Protein AF-A0A9D9WT68-F1 (afdb_monomer)

Structure (mmCIF, N/CA/C/O backbone):
data_AF-A0A9D9WT68-F1
#
_entry.id   AF-A0A9D9WT68-F1
#
loop_
_atom_site.group_PDB
_atom_site.id
_atom_site.type_symbol
_atom_site.label_atom_id
_atom_site.label_alt_id
_atom_site.label_comp_id
_atom_site.label_asym_id
_atom_site.label_entity_id
_atom_site.label_seq_id
_atom_site.pdbx_PDB_ins_code
_atom_site.Cartn_x
_atom_site.Cartn_y
_atom_site.Cartn_z
_atom_site.occupancy
_atom_site.B_iso_or_equiv
_atom_site.auth_seq_id
_atom_site.auth_comp_id
_atom_site.auth_asym_id
_atom_site.auth_atom_id
_atom_site.pdbx_PDB_model_num
ATOM 1 N N . MET A 1 1 ? -63.733 0.012 100.389 1.00 50.75 1 MET A N 1
ATOM 2 C CA . MET A 1 1 ? -63.985 -0.837 99.197 1.00 50.75 1 MET A CA 1
ATOM 3 C C . MET A 1 1 ? -64.203 -0.042 97.904 1.00 50.75 1 MET A C 1
ATOM 5 O O . MET A 1 1 ? -63.748 -0.499 96.870 1.00 50.75 1 MET A O 1
ATOM 9 N N . ARG A 1 2 ? -64.817 1.156 97.925 1.00 54.25 2 ARG A N 1
ATOM 10 C CA . ARG A 1 2 ? -64.995 2.005 96.721 1.00 54.25 2 ARG A CA 1
ATOM 11 C C . ARG A 1 2 ? -63.700 2.604 96.142 1.00 54.25 2 ARG A C 1
ATOM 13 O O . ARG A 1 2 ? -63.576 2.680 94.929 1.00 54.25 2 ARG A O 1
ATOM 20 N N . SER A 1 3 ? -62.723 2.965 96.977 1.00 49.97 3 SER A N 1
ATOM 21 C CA . SER A 1 3 ? -61.471 3.596 96.513 1.00 49.97 3 SER A CA 1
ATOM 22 C C . SER A 1 3 ? -60.484 2.642 95.830 1.00 49.97 3 SER A C 1
ATOM 24 O O . SER A 1 3 ? -59.605 3.106 95.118 1.00 49.97 3 SER A O 1
ATOM 26 N N . LEU A 1 4 ? -60.636 1.325 96.014 1.00 53.22 4 LEU A N 1
ATOM 27 C CA . LEU A 1 4 ? -59.800 0.297 95.370 1.00 53.22 4 LEU A CA 1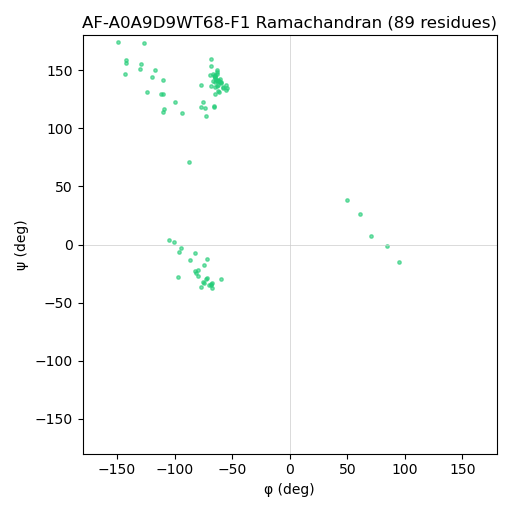
ATOM 28 C C . LEU A 1 4 ? -60.262 -0.037 93.942 1.00 53.22 4 LEU A C 1
ATOM 30 O O . LEU A 1 4 ? -59.469 -0.500 93.130 1.00 53.22 4 LEU A O 1
ATOM 34 N N . LEU A 1 5 ? -61.533 0.228 93.621 1.00 53.31 5 LEU A N 1
ATOM 35 C CA . LEU A 1 5 ? -62.087 -0.003 92.283 1.00 53.31 5 LEU A CA 1
ATOM 36 C C . LEU A 1 5 ? -61.713 1.117 91.300 1.00 53.31 5 LEU A C 1
ATOM 38 O O . LEU A 1 5 ? -61.598 0.872 90.104 1.00 53.31 5 LEU A O 1
ATOM 42 N N . ILE A 1 6 ? -61.474 2.331 91.804 1.00 53.66 6 ILE A N 1
ATOM 43 C CA . ILE A 1 6 ? -61.122 3.494 90.975 1.00 53.66 6 ILE A CA 1
ATOM 44 C C . ILE A 1 6 ? -59.654 3.422 90.529 1.00 53.66 6 ILE A C 1
ATOM 46 O O . ILE A 1 6 ? -59.342 3.745 89.387 1.00 53.66 6 ILE A O 1
ATOM 50 N N . THR A 1 7 ? -58.753 2.925 91.381 1.00 53.66 7 THR A N 1
ATOM 51 C CA . THR A 1 7 ? -57.335 2.741 91.034 1.00 53.66 7 THR A CA 1
ATOM 52 C C . THR A 1 7 ? -57.109 1.614 90.030 1.00 53.66 7 THR A C 1
ATOM 54 O O . THR A 1 7 ? -56.256 1.756 89.160 1.00 53.66 7 THR A O 1
ATOM 57 N N . ALA A 1 8 ? -57.894 0.533 90.077 1.00 55.44 8 ALA A N 1
ATOM 58 C CA . ALA A 1 8 ? -57.784 -0.551 89.099 1.00 55.44 8 ALA A CA 1
ATOM 59 C C . ALA A 1 8 ? -58.214 -0.113 87.684 1.00 55.44 8 ALA A C 1
ATOM 61 O O . ALA A 1 8 ? -57.573 -0.484 86.703 1.00 55.44 8 ALA A O 1
ATOM 62 N N . ALA A 1 9 ? -59.248 0.728 87.571 1.00 54.75 9 ALA A N 1
ATOM 63 C CA . ALA A 1 9 ? -59.770 1.183 86.281 1.00 54.75 9 ALA A CA 1
ATOM 64 C C . ALA A 1 9 ? -58.799 2.106 85.517 1.00 54.75 9 ALA A C 1
ATOM 66 O O . ALA A 1 9 ? -58.715 2.022 84.295 1.00 54.75 9 ALA A O 1
ATOM 67 N N . VAL A 1 10 ? -58.024 2.937 86.224 1.00 56.69 10 VAL A N 1
ATOM 68 C CA . VAL A 1 10 ? -57.074 3.883 85.604 1.00 56.69 10 VAL A CA 1
ATOM 69 C C . VAL A 1 10 ? -55.841 3.177 85.021 1.00 56.69 10 VAL A C 1
ATOM 71 O O . VAL A 1 10 ? -55.282 3.626 84.020 1.00 56.69 10 VAL A O 1
ATOM 74 N N . VAL A 1 11 ? -55.434 2.039 85.591 1.00 55.97 11 VAL A N 1
ATOM 75 C CA . VAL A 1 11 ? -54.275 1.272 85.098 1.00 55.97 11 VAL A CA 1
ATOM 76 C C . VAL A 1 11 ? -54.617 0.506 83.812 1.00 55.97 11 VAL A C 1
ATOM 78 O O . VAL A 1 11 ? -53.779 0.387 82.920 1.00 55.97 11 VAL A O 1
ATOM 81 N N . LEU A 1 12 ? -55.868 0.058 83.661 1.00 55.47 12 LEU A N 1
ATOM 82 C CA . LEU A 1 12 ? -56.340 -0.665 82.473 1.00 55.47 12 LEU A CA 1
ATOM 83 C C . LEU A 1 12 ? -56.482 0.233 81.231 1.00 55.47 12 LEU A C 1
ATOM 85 O O . LEU A 1 12 ? -56.294 -0.244 80.114 1.00 55.47 12 LEU A O 1
ATOM 89 N N . THR A 1 13 ? -56.753 1.532 81.397 1.00 55.66 13 THR A N 1
ATOM 90 C CA . THR A 1 13 ? -56.930 2.463 80.266 1.00 55.66 13 THR A CA 1
ATOM 91 C C . THR A 1 13 ? -55.620 2.950 79.646 1.00 55.66 13 THR A C 1
ATOM 93 O O . THR A 1 13 ? -55.614 3.344 78.483 1.00 55.66 13 THR A O 1
ATOM 96 N N . LEU A 1 14 ? -54.498 2.906 80.376 1.00 54.19 14 LEU A N 1
ATOM 97 C CA . LEU A 1 14 ? -53.197 3.362 79.860 1.00 54.19 14 LEU A CA 1
ATOM 98 C C . LEU A 1 14 ? -52.479 2.315 78.992 1.00 54.19 14 LEU A C 1
ATOM 100 O O . LEU A 1 14 ? -51.681 2.683 78.134 1.00 54.19 14 LEU A O 1
ATOM 104 N N . SER A 1 15 ? -52.766 1.020 79.169 1.00 53.94 15 SER A N 1
ATOM 105 C CA . SE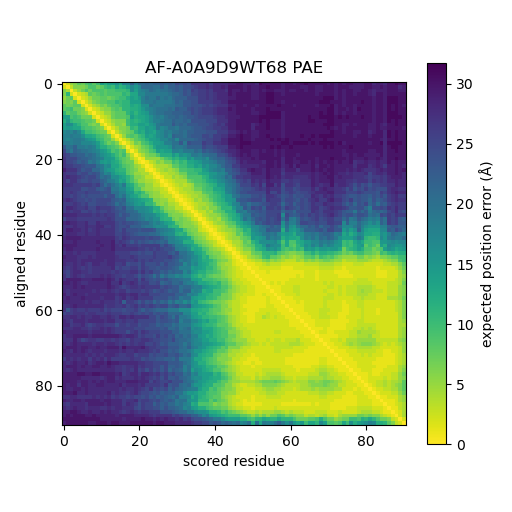R A 1 15 ? -52.056 -0.053 78.450 1.00 53.94 15 SER A CA 1
ATOM 106 C C . SER A 1 15 ? -52.585 -0.319 77.034 1.00 53.94 15 SER A C 1
ATOM 108 O O . SER A 1 15 ? -51.984 -1.103 76.299 1.00 53.94 15 SER A O 1
ATOM 110 N N . ALA A 1 16 ? -53.697 0.305 76.636 1.00 52.09 16 ALA A N 1
ATOM 111 C CA . ALA A 1 16 ? -54.357 0.023 75.360 1.00 52.09 16 ALA A CA 1
ATOM 112 C C . ALA A 1 16 ? -53.810 0.833 74.167 1.00 52.09 16 ALA A C 1
ATOM 114 O O . ALA A 1 16 ? -54.091 0.487 73.025 1.00 52.09 16 ALA A O 1
ATOM 115 N N . CYS A 1 17 ? -53.008 1.880 74.398 1.00 52.75 17 CYS A N 1
ATOM 116 C CA . CYS A 1 17 ? -52.533 2.770 73.325 1.00 52.75 17 CYS A CA 1
ATOM 117 C C . CYS A 1 17 ? -51.095 2.490 72.846 1.00 52.75 17 CYS A C 1
ATOM 119 O O . CYS A 1 17 ? -50.585 3.208 71.993 1.00 52.75 17 CYS A O 1
ATOM 121 N N . ALA A 1 18 ? -50.419 1.468 73.382 1.00 54.09 18 ALA A N 1
ATOM 122 C CA . ALA A 1 18 ? -48.996 1.234 73.109 1.00 54.09 18 ALA A CA 1
ATOM 123 C C . ALA A 1 18 ? -48.710 0.250 71.956 1.00 54.09 18 ALA A C 1
ATOM 125 O O . ALA A 1 18 ? -47.546 0.028 71.635 1.00 54.09 18 ALA A O 1
ATOM 126 N N . THR A 1 19 ? -49.725 -0.368 71.337 1.00 57.69 19 THR A N 1
ATOM 127 C CA . THR A 1 19 ? -49.496 -1.508 70.421 1.00 57.69 19 THR A CA 1
ATOM 128 C C . THR A 1 19 ? -49.625 -1.202 68.930 1.00 57.69 19 THR A C 1
ATOM 130 O O . THR A 1 19 ? -49.474 -2.098 68.104 1.00 57.69 19 THR A O 1
ATOM 133 N N . GLN A 1 20 ? -49.843 0.051 68.533 1.00 60.09 20 GLN A N 1
ATOM 134 C CA . GLN A 1 20 ? -49.900 0.381 67.109 1.00 60.09 20 GLN A CA 1
ATOM 135 C C . GLN A 1 20 ? -48.495 0.685 66.578 1.00 60.09 20 GLN A C 1
ATOM 137 O O . GLN A 1 20 ? -48.138 1.826 66.301 1.00 60.09 20 GLN A O 1
ATOM 142 N N . SER A 1 21 ? -47.673 -0.365 66.480 1.00 66.12 21 SER A N 1
ATOM 143 C CA . SER A 1 21 ? -46.425 -0.307 65.719 1.00 66.12 21 SER A CA 1
ATOM 144 C C . SER A 1 21 ? -46.792 -0.127 64.239 1.00 66.12 21 SER A C 1
ATOM 146 O O . SER A 1 21 ? -47.516 -0.971 63.700 1.00 66.12 21 SER A O 1
ATOM 148 N N . PRO A 1 22 ? -46.386 0.974 63.579 1.00 68.44 22 PRO A N 1
ATOM 149 C CA . PRO A 1 22 ? -46.672 1.171 62.165 1.00 68.44 22 PRO A CA 1
ATOM 150 C C . PRO A 1 22 ? -46.084 0.017 61.353 1.00 68.44 22 PRO A C 1
ATOM 152 O O . PRO A 1 22 ? -44.944 -0.390 61.583 1.00 68.44 22 PRO A O 1
ATOM 155 N N . ALA A 1 23 ? -46.863 -0.510 60.406 1.00 75.69 23 ALA A N 1
ATOM 156 C CA . ALA A 1 23 ? -46.390 -1.557 59.512 1.00 75.69 23 ALA A CA 1
ATOM 157 C C . ALA A 1 23 ? -45.097 -1.095 58.806 1.00 75.69 23 ALA A C 1
ATOM 159 O O . ALA A 1 23 ? -45.045 0.052 58.344 1.00 75.69 23 ALA A O 1
ATOM 160 N N . PRO A 1 24 ? -44.058 -1.947 58.721 1.00 73.69 24 PRO A N 1
ATOM 161 C CA . PRO A 1 24 ? -42.814 -1.593 58.053 1.00 73.69 24 PRO A CA 1
ATOM 162 C C . PRO A 1 24 ? -43.082 -1.143 56.616 1.00 73.69 24 PRO A C 1
ATOM 164 O O . PRO A 1 24 ? -43.825 -1.798 55.882 1.00 73.69 24 PRO A O 1
ATOM 167 N N . ALA A 1 25 ? -42.480 -0.021 56.218 1.00 82.25 25 ALA A N 1
ATOM 168 C CA . ALA A 1 25 ? -42.595 0.476 54.854 1.00 82.25 25 ALA A CA 1
ATOM 169 C C . ALA A 1 25 ? -42.045 -0.567 53.860 1.00 82.25 25 ALA A C 1
ATOM 171 O O . ALA A 1 25 ? -41.020 -1.198 54.145 1.00 82.25 25 ALA A O 1
ATOM 172 N N . PRO A 1 26 ? -42.699 -0.759 52.700 1.00 79.12 26 PRO A N 1
ATOM 173 C CA . PRO A 1 26 ? -42.213 -1.681 51.685 1.00 79.12 26 PRO A CA 1
ATOM 174 C C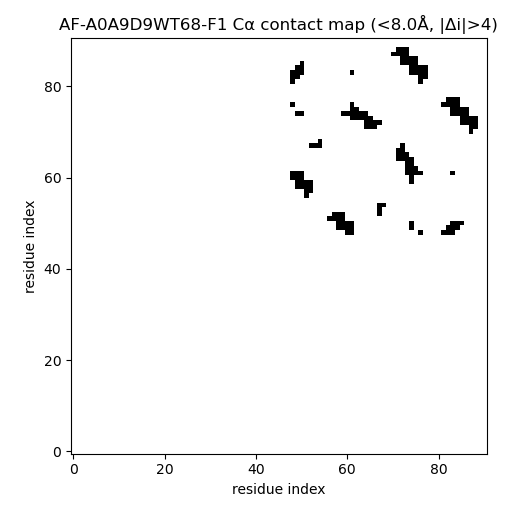 . PRO A 1 26 ? -40.821 -1.261 51.202 1.00 79.12 26 PRO A C 1
ATOM 176 O O . PRO A 1 26 ? -40.533 -0.073 51.036 1.00 79.12 26 PRO A O 1
ATOM 179 N N . ALA A 1 27 ? -39.954 -2.251 50.989 1.00 83.94 27 ALA A N 1
ATOM 180 C CA . ALA A 1 27 ? -38.596 -2.017 50.524 1.00 83.94 27 ALA A CA 1
ATOM 181 C C . ALA A 1 27 ? -38.599 -1.347 49.133 1.00 83.94 27 ALA A C 1
ATOM 183 O O . ALA A 1 27 ? -39.421 -1.709 48.284 1.00 83.94 27 ALA A O 1
ATOM 184 N N . PRO A 1 28 ? -37.690 -0.387 48.881 1.00 79.94 28 PRO A N 1
ATOM 18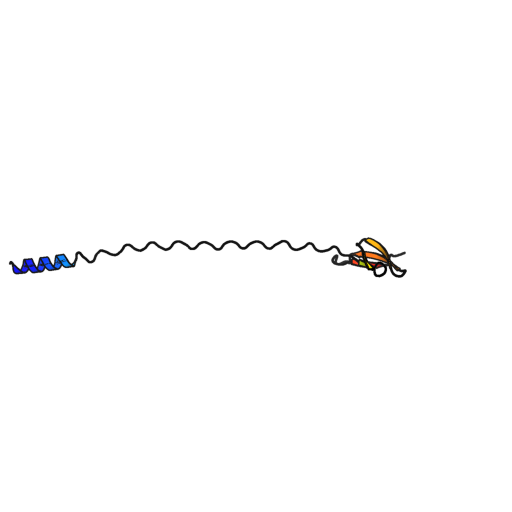5 C CA . PRO A 1 28 ? -37.582 0.263 47.582 1.00 79.94 28 PRO A CA 1
ATOM 186 C C . PRO A 1 28 ? -37.248 -0.751 46.482 1.00 79.94 28 PRO A C 1
ATOM 188 O O . PRO A 1 28 ? -36.484 -1.696 46.692 1.00 79.94 28 PRO A O 1
ATOM 191 N N . ALA A 1 29 ? -37.837 -0.546 45.303 1.00 85.12 29 ALA A N 1
ATOM 192 C CA . ALA A 1 29 ? -37.630 -1.418 44.156 1.00 85.12 29 ALA A CA 1
ATOM 193 C C . ALA A 1 29 ? -36.158 -1.402 43.689 1.00 85.12 29 ALA A C 1
ATOM 195 O O . ALA A 1 29 ? -35.498 -0.361 43.789 1.00 85.12 29 ALA A O 1
ATOM 196 N N . PRO A 1 30 ? -35.640 -2.523 43.148 1.00 80.62 30 PRO A N 1
ATOM 197 C CA . PRO A 1 30 ? -34.284 -2.585 42.613 1.00 80.62 30 PRO A CA 1
ATOM 198 C C . PRO A 1 30 ? -34.075 -1.574 41.481 1.00 80.62 30 PRO A C 1
ATOM 200 O O . PRO A 1 30 ? -34.934 -1.413 40.613 1.00 80.62 30 PRO A O 1
ATOM 203 N N . ALA A 1 31 ? -32.915 -0.916 41.475 1.00 84.81 31 ALA A N 1
ATOM 204 C CA . ALA A 1 31 ? -32.537 -0.006 40.401 1.00 84.81 31 ALA A CA 1
ATOM 205 C C . ALA A 1 31 ? -32.371 -0.763 39.064 1.00 84.81 31 ALA A C 1
ATOM 207 O O . ALA A 1 31 ? -31.895 -1.904 39.065 1.00 84.81 31 ALA A O 1
ATOM 208 N N . PRO A 1 32 ? -32.734 -0.147 37.922 1.00 80.06 32 PRO A N 1
ATOM 209 C CA . PRO A 1 32 ? -32.565 -0.767 36.613 1.00 80.06 32 PRO A CA 1
ATOM 210 C C . PRO A 1 32 ? -31.084 -1.027 36.311 1.00 80.06 32 PRO A C 1
ATOM 212 O O . PRO A 1 32 ? -30.213 -0.213 36.624 1.00 80.06 32 PRO A O 1
ATOM 215 N N . ALA A 1 33 ? -30.807 -2.176 35.692 1.00 83.75 33 ALA A N 1
ATOM 216 C CA . ALA A 1 33 ? -29.455 -2.561 35.311 1.00 83.75 33 ALA A CA 1
ATOM 217 C C . ALA A 1 33 ? -28.888 -1.619 34.225 1.00 83.75 33 ALA A C 1
ATOM 219 O O . ALA A 1 33 ? -29.640 -1.183 33.347 1.00 83.75 33 ALA A O 1
ATOM 220 N N . PRO A 1 34 ? -27.573 -1.323 34.242 1.00 79.25 34 PRO A N 1
ATOM 221 C CA . PRO A 1 34 ? -26.936 -0.510 33.211 1.00 79.25 34 PRO A CA 1
ATOM 222 C C . PRO A 1 34 ? -27.113 -1.124 31.818 1.00 79.25 34 PRO A C 1
ATOM 224 O O . PRO A 1 34 ? -26.909 -2.324 31.628 1.00 79.25 34 PRO A O 1
ATOM 227 N N . ALA A 1 35 ? -27.470 -0.293 30.838 1.00 82.56 35 ALA A N 1
ATOM 228 C CA . ALA A 1 35 ? -27.564 -0.716 29.446 1.00 82.56 35 ALA A CA 1
ATOM 229 C C . ALA A 1 35 ? -26.182 -1.120 28.903 1.00 82.56 35 ALA A C 1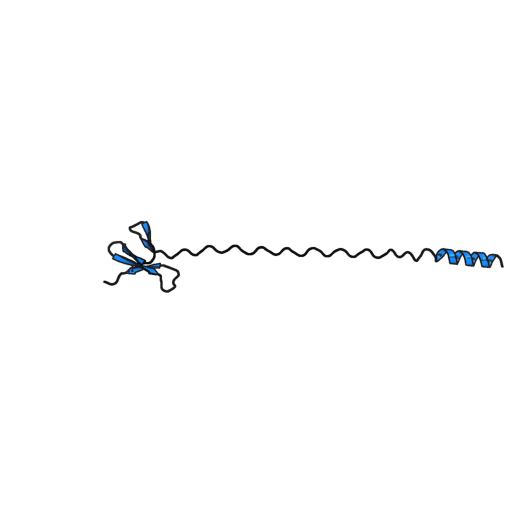
ATOM 231 O O . ALA A 1 35 ? -25.176 -0.462 29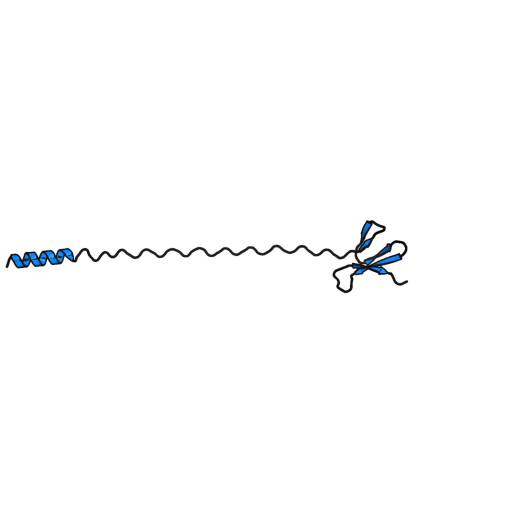.180 1.00 82.56 35 ALA A O 1
ATOM 232 N N . ALA A 1 36 ? -26.138 -2.198 28.118 1.00 80.12 36 ALA A N 1
ATOM 233 C CA . ALA A 1 36 ? -24.907 -2.681 27.504 1.00 80.12 36 ALA A CA 1
ATOM 234 C C . ALA A 1 36 ? -24.334 -1.647 26.519 1.00 80.12 36 ALA A C 1
ATOM 236 O O . ALA A 1 36 ? -25.063 -1.064 25.714 1.00 80.12 36 ALA A O 1
ATOM 237 N N . ALA A 1 37 ? -23.018 -1.435 26.578 1.00 82.81 37 ALA A N 1
ATOM 238 C CA . ALA A 1 37 ? -22.314 -0.542 25.665 1.00 82.81 37 ALA A CA 1
ATOM 239 C C . ALA A 1 37 ? -22.345 -1.085 24.225 1.00 82.81 37 ALA A C 1
ATOM 241 O O . ALA A 1 37 ? -22.201 -2.288 23.999 1.00 82.81 37 ALA A O 1
ATOM 242 N N . ALA A 1 38 ? -22.514 -0.188 23.250 1.00 81.69 38 ALA A N 1
ATOM 243 C CA . 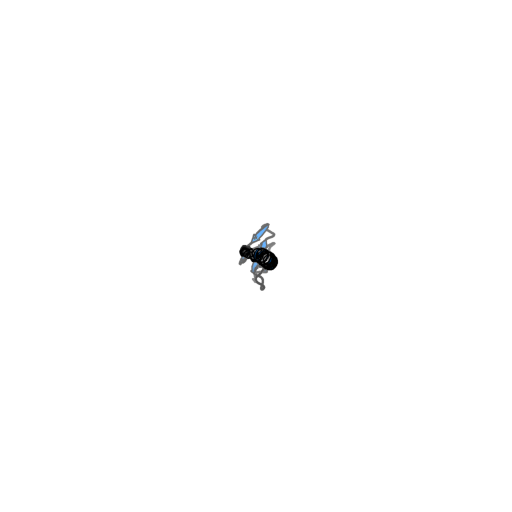ALA A 1 38 ? -22.506 -0.543 21.835 1.00 81.69 38 ALA A CA 1
ATOM 244 C C . ALA A 1 38 ? -21.131 -1.078 21.399 1.00 81.69 38 ALA A C 1
ATOM 246 O O . ALA A 1 38 ? -20.089 -0.574 21.825 1.00 81.69 38 ALA A O 1
ATOM 247 N N . ALA A 1 39 ? -21.137 -2.091 20.529 1.00 84.31 39 ALA A N 1
ATOM 248 C CA . ALA A 1 39 ? -19.916 -2.657 19.969 1.00 84.31 39 ALA A CA 1
ATOM 249 C C . ALA A 1 39 ? -19.168 -1.626 19.095 1.00 84.31 39 ALA A C 1
ATOM 251 O O . ALA A 1 39 ? -19.811 -0.817 18.417 1.00 84.31 39 ALA A O 1
ATOM 252 N N . PRO A 1 40 ? -17.822 -1.650 19.078 1.00 80.00 40 PRO A N 1
ATOM 253 C CA . PRO A 1 40 ? -17.033 -0.742 18.255 1.00 80.00 40 PRO A CA 1
ATOM 254 C C . PRO A 1 40 ? -17.267 -0.992 16.759 1.00 80.00 40 PRO A C 1
ATOM 256 O O . PRO A 1 40 ? -17.432 -2.130 16.317 1.00 80.00 40 PRO A O 1
ATOM 259 N N . ALA A 1 41 ? -17.263 0.089 15.978 1.00 84.88 41 ALA A N 1
ATOM 260 C CA . ALA A 1 41 ? -17.397 0.030 14.526 1.00 84.88 41 ALA A CA 1
ATOM 261 C C . ALA A 1 41 ? -16.213 -0.723 13.873 1.00 84.88 41 ALA A C 1
ATOM 263 O O . ALA A 1 41 ? -15.095 -0.678 14.398 1.00 84.88 41 ALA A O 1
ATOM 264 N N . PRO A 1 42 ? -16.427 -1.394 12.724 1.00 80.69 42 PRO A N 1
ATOM 265 C CA . PRO A 1 42 ? -15.365 -2.106 12.022 1.00 80.69 42 PRO A CA 1
ATOM 266 C C . PRO A 1 42 ? -14.267 -1.151 11.538 1.00 80.69 42 PRO A C 1
ATOM 268 O O . PRO A 1 42 ? -14.540 -0.046 11.066 1.00 80.69 42 PRO A O 1
ATOM 271 N N . ALA A 1 43 ? -13.014 -1.600 11.640 1.00 82.88 43 ALA A N 1
ATOM 272 C CA . ALA A 1 43 ? -11.861 -0.842 11.173 1.00 82.88 43 ALA A CA 1
ATOM 273 C C . ALA A 1 43 ? -11.863 -0.703 9.635 1.00 82.88 43 ALA A C 1
ATOM 275 O O . ALA A 1 43 ? -12.287 -1.629 8.935 1.00 82.88 43 ALA A O 1
ATOM 276 N N . PRO A 1 44 ? -11.362 0.421 9.092 1.00 77.38 44 PRO A N 1
ATOM 277 C CA . PRO A 1 44 ? -11.238 0.600 7.651 1.00 77.38 44 PRO A CA 1
ATOM 278 C C . PRO A 1 44 ? -10.285 -0.438 7.046 1.00 77.38 44 PRO A C 1
ATOM 280 O O . PRO A 1 44 ? -9.247 -0.768 7.623 1.00 77.38 44 PRO A O 1
ATOM 283 N N . ALA A 1 45 ? -10.636 -0.936 5.859 1.00 79.56 45 ALA A N 1
ATOM 284 C CA . ALA A 1 45 ? -9.801 -1.874 5.122 1.00 79.56 45 ALA A CA 1
ATOM 285 C C . ALA A 1 45 ? -8.450 -1.235 4.758 1.00 79.56 45 ALA A C 1
ATOM 287 O O . ALA A 1 45 ? -8.386 -0.084 4.319 1.00 79.56 45 ALA A O 1
ATOM 288 N N . ALA A 1 46 ? -7.365 -1.993 4.925 1.00 79.25 46 ALA A N 1
ATOM 289 C CA . ALA A 1 46 ? -6.030 -1.546 4.550 1.00 79.25 46 ALA A CA 1
ATOM 290 C C . ALA A 1 46 ? -5.935 -1.345 3.028 1.00 79.25 46 ALA A C 1
ATOM 292 O O . ALA A 1 46 ? -6.387 -2.192 2.254 1.00 79.25 46 ALA A O 1
ATOM 293 N N . LYS A 1 47 ? -5.322 -0.235 2.597 1.00 83.06 47 LYS A N 1
ATOM 294 C CA . LYS A 1 47 ? -5.033 -0.005 1.176 1.00 83.06 47 LYS A CA 1
ATOM 295 C C . LYS A 1 47 ? -4.029 -1.038 0.665 1.00 83.06 47 LYS A C 1
ATOM 297 O O . LYS A 1 47 ? -3.101 -1.416 1.381 1.00 83.06 47 LYS A O 1
ATOM 302 N N . ALA A 1 48 ? -4.217 -1.477 -0.578 1.00 88.44 48 ALA A N 1
ATOM 303 C CA . ALA A 1 48 ? -3.233 -2.306 -1.258 1.00 88.44 48 ALA A CA 1
ATOM 304 C C . ALA A 1 48 ? -1.915 -1.524 -1.429 1.00 88.44 48 ALA A C 1
ATOM 306 O O . ALA A 1 48 ? -1.954 -0.303 -1.588 1.00 88.44 48 ALA A O 1
ATOM 307 N N . PRO A 1 49 ? -0.754 -2.197 -1.385 1.00 94.12 49 PRO A N 1
ATOM 308 C CA . PRO A 1 49 ? 0.520 -1.542 -1.638 1.00 94.12 49 PRO A CA 1
ATOM 309 C C . PRO A 1 49 ? 0.635 -1.142 -3.116 1.00 94.12 49 PRO A C 1
ATOM 311 O O . PRO A 1 49 ? 0.154 -1.852 -3.996 1.00 94.12 49 PRO A O 1
ATOM 314 N N . GLU A 1 50 ? 1.293 -0.018 -3.381 1.00 96.12 50 GLU A N 1
ATOM 315 C CA . GLU A 1 50 ? 1.478 0.565 -4.715 1.00 96.12 50 GLU A CA 1
ATOM 316 C C . GLU A 1 50 ? 2.882 1.175 -4.814 1.00 96.12 50 GLU A C 1
ATOM 318 O O . GLU A 1 50 ? 3.498 1.496 -3.795 1.00 96.12 50 GLU A O 1
ATOM 323 N N . CYS A 1 51 ? 3.387 1.362 -6.033 1.00 96.75 51 CYS A N 1
ATOM 324 C CA . CYS A 1 51 ? 4.668 2.020 -6.276 1.00 96.75 51 CYS A CA 1
ATOM 325 C C . CYS A 1 51 ? 4.460 3.369 -6.969 1.00 96.75 51 CYS A C 1
ATOM 327 O O . CYS A 1 51 ? 3.787 3.446 -7.993 1.00 96.75 51 CYS A O 1
ATOM 329 N N . TYR A 1 52 ? 5.057 4.443 -6.449 1.00 96.31 52 TYR A N 1
ATOM 330 C CA . TYR A 1 52 ? 4.979 5.758 -7.091 1.00 96.31 52 TYR A CA 1
ATOM 331 C C . TYR A 1 52 ? 5.896 5.831 -8.316 1.00 96.31 52 TYR A C 1
ATOM 333 O O . TYR A 1 52 ? 7.104 5.625 -8.197 1.00 96.31 52 TYR A O 1
ATOM 341 N N . ASN A 1 53 ? 5.340 6.136 -9.484 1.00 96.06 53 ASN A N 1
ATOM 342 C CA . ASN A 1 53 ? 6.088 6.391 -10.706 1.00 96.06 53 ASN A CA 1
ATOM 343 C C . ASN A 1 53 ? 6.348 7.899 -10.852 1.00 96.06 53 ASN A C 1
ATOM 345 O O . ASN A 1 53 ? 5.416 8.671 -11.075 1.00 96.06 53 ASN A O 1
ATOM 349 N N . GLY A 1 54 ? 7.618 8.303 -10.756 1.00 94.44 54 GLY A N 1
ATOM 350 C CA . GLY A 1 54 ? 8.038 9.701 -10.883 1.00 94.44 54 GLY A CA 1
ATOM 351 C C . GLY A 1 54 ? 7.852 10.291 -12.283 1.00 94.44 54 GLY A C 1
ATOM 352 O O . GLY A 1 54 ? 7.499 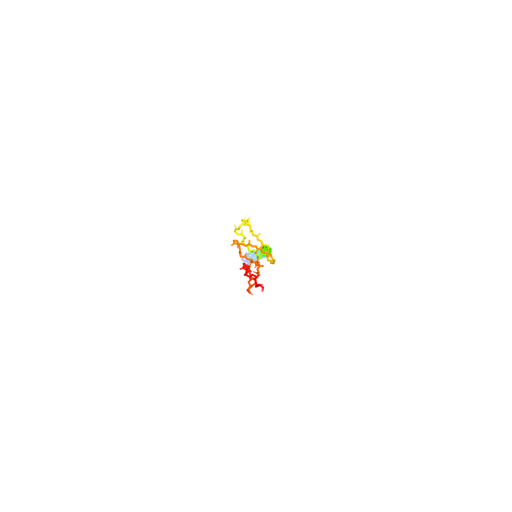11.460 -12.388 1.00 94.44 54 GLY A O 1
ATOM 353 N N . ASP A 1 55 ? 8.001 9.489 -13.340 1.00 94.75 55 ASP A N 1
ATOM 354 C CA . ASP A 1 55 ? 7.836 9.963 -14.722 1.00 94.75 55 ASP A CA 1
ATOM 355 C C . ASP A 1 55 ? 6.360 10.184 -15.071 1.00 94.75 55 ASP A C 1
ATOM 357 O O . ASP A 1 55 ? 6.014 11.082 -15.835 1.00 94.75 55 ASP A O 1
ATOM 361 N N . ALA A 1 56 ? 5.474 9.362 -14.502 1.00 93.44 56 ALA A N 1
ATOM 362 C CA . ALA A 1 56 ? 4.035 9.459 -14.729 1.00 93.44 56 ALA A CA 1
ATOM 363 C C . ALA A 1 56 ? 3.280 10.255 -13.650 1.00 93.44 56 ALA A C 1
ATOM 365 O O . ALA A 1 56 ? 2.075 10.458 -13.789 1.00 93.44 56 ALA A O 1
ATOM 366 N N . GLY A 1 57 ? 3.951 10.654 -12.565 1.00 95.94 57 GLY A N 1
ATOM 367 C CA . GLY A 1 57 ? 3.357 11.396 -11.450 1.00 95.94 57 GLY A CA 1
ATOM 368 C C . GLY A 1 57 ? 2.228 10.660 -10.716 1.00 95.94 57 GLY A C 1
ATOM 369 O O . GLY A 1 57 ? 1.331 11.305 -10.177 1.00 95.94 57 GLY A O 1
ATOM 370 N N . LYS A 1 58 ? 2.215 9.320 -10.731 1.00 95.81 58 LYS A N 1
ATOM 371 C CA . LYS A 1 58 ? 1.093 8.510 -10.218 1.00 95.81 58 LYS A CA 1
ATOM 372 C C . LYS A 1 58 ? 1.549 7.240 -9.510 1.00 95.81 58 LYS A C 1
ATOM 374 O O . LYS A 1 58 ? 2.626 6.723 -9.792 1.00 95.81 58 LYS A O 1
ATOM 379 N N . PHE A 1 59 ? 0.705 6.713 -8.627 1.00 95.62 59 PHE A N 1
ATOM 380 C CA . PHE A 1 59 ? 0.882 5.379 -8.055 1.00 95.62 59 PHE A CA 1
ATOM 381 C C . PHE A 1 59 ? 0.457 4.308 -9.061 1.00 95.62 59 PHE A C 1
ATOM 383 O O . PHE A 1 59 ? -0.546 4.451 -9.760 1.00 95.62 59 PHE A O 1
ATOM 390 N N . GLU A 1 60 ? 1.253 3.250 -9.154 1.00 95.94 60 GLU A N 1
ATOM 391 C CA . GLU A 1 60 ? 1.023 2.104 -10.021 1.00 95.94 60 GLU A CA 1
ATOM 392 C C . GLU A 1 60 ? 0.906 0.833 -9.181 1.00 95.94 60 GLU A C 1
ATOM 394 O O . GLU A 1 60 ? 1.585 0.661 -8.163 1.00 95.94 60 GLU A O 1
ATOM 399 N N . ALA A 1 61 ? 0.028 -0.068 -9.613 1.00 95.69 61 ALA A N 1
ATOM 400 C CA . ALA A 1 61 ? -0.265 -1.293 -8.888 1.00 95.69 61 ALA A CA 1
ATOM 401 C C . ALA A 1 61 ? 0.930 -2.261 -8.886 1.00 95.69 61 ALA A C 1
ATOM 403 O O . ALA A 1 61 ? 1.735 -2.296 -9.826 1.00 95.69 61 ALA A O 1
ATOM 404 N N . VAL A 1 62 ? 1.000 -3.115 -7.862 1.00 95.81 62 VAL A N 1
ATOM 405 C CA . VAL A 1 62 ? 1.936 -4.251 -7.834 1.00 95.81 62 VAL A CA 1
ATOM 406 C C . VAL A 1 62 ? 1.740 -5.135 -9.065 1.00 95.81 62 VAL A C 1
ATOM 408 O O . VAL A 1 62 ? 0.618 -5.431 -9.461 1.00 95.81 62 VAL A O 1
ATOM 411 N N . GLY A 1 63 ? 2.851 -5.561 -9.662 1.00 94.19 63 GLY A N 1
ATOM 412 C CA . GLY A 1 63 ? 2.910 -6.318 -10.911 1.00 94.19 63 GLY A CA 1
ATOM 413 C C . GLY A 1 63 ? 3.121 -5.443 -12.147 1.00 94.19 63 GLY A C 1
ATOM 414 O O . GLY A 1 63 ? 3.525 -5.957 -13.191 1.00 94.19 63 GLY A O 1
ATOM 415 N N . THR A 1 64 ? 2.923 -4.125 -12.042 1.00 96.25 64 THR A N 1
ATOM 416 C CA . THR A 1 64 ? 3.173 -3.211 -13.162 1.00 96.25 64 THR A CA 1
ATOM 417 C C . THR A 1 64 ? 4.656 -3.208 -13.512 1.00 96.25 64 THR A C 1
ATOM 419 O O . THR A 1 64 ? 5.506 -3.033 -12.639 1.00 96.25 64 THR A O 1
ATOM 422 N N . THR A 1 65 ? 4.969 -3.400 -14.791 1.00 95.62 65 THR A N 1
ATOM 423 C CA . THR A 1 65 ? 6.325 -3.262 -15.328 1.00 95.62 65 THR A CA 1
ATOM 424 C C . THR A 1 65 ? 6.376 -2.022 -16.200 1.00 95.62 65 THR A C 1
ATOM 426 O O . THR A 1 65 ? 5.538 -1.854 -17.082 1.00 95.62 65 THR A O 1
ATOM 429 N N . THR A 1 66 ? 7.354 -1.157 -15.964 1.00 95.44 66 THR A N 1
ATOM 430 C CA . THR A 1 66 ? 7.483 0.118 -16.670 1.00 95.44 66 THR A CA 1
ATOM 431 C C . THR A 1 66 ? 8.951 0.528 -16.790 1.00 95.44 66 THR A C 1
ATOM 433 O O . THR A 1 66 ? 9.851 -0.150 -16.286 1.00 95.44 66 THR A O 1
ATOM 436 N N . MET A 1 67 ? 9.209 1.608 -17.519 1.00 94.69 67 MET A N 1
ATOM 437 C CA . MET A 1 67 ? 10.530 2.204 -17.657 1.00 94.69 67 MET A CA 1
ATOM 438 C C . MET A 1 67 ? 10.518 3.533 -16.913 1.00 94.69 67 MET A C 1
ATOM 440 O O . MET A 1 67 ? 9.790 4.434 -17.316 1.00 94.69 67 MET A O 1
ATOM 444 N N . ILE A 1 68 ? 11.295 3.629 -15.833 1.00 93.69 68 ILE A N 1
ATOM 445 C CA . ILE A 1 68 ? 11.433 4.861 -15.052 1.00 93.69 68 ILE A CA 1
ATOM 446 C C . ILE A 1 68 ? 12.827 5.418 -15.295 1.00 93.69 68 ILE A C 1
ATOM 448 O O . ILE A 1 68 ? 13.819 4.748 -15.007 1.00 93.69 68 ILE A O 1
ATOM 452 N N . SER A 1 69 ? 12.908 6.609 -15.882 1.00 91.50 69 SER A N 1
ATOM 453 C CA . SER A 1 69 ? 14.156 7.300 -16.217 1.00 91.50 69 SER A CA 1
ATOM 454 C C . SER A 1 69 ? 15.148 6.406 -16.986 1.00 91.50 69 SER A C 1
ATOM 456 O O . SER A 1 69 ? 16.353 6.424 -16.747 1.00 91.50 69 SER A O 1
ATOM 458 N N . GLY A 1 70 ? 14.637 5.567 -17.896 1.00 91.31 70 GLY A N 1
ATOM 459 C CA . GLY A 1 70 ? 15.439 4.635 -18.702 1.00 91.31 70 GLY A CA 1
ATOM 460 C C . GLY A 1 70 ? 15.774 3.293 -18.033 1.00 91.31 70 GLY A C 1
ATOM 461 O O . GLY A 1 70 ? 16.375 2.428 -18.671 1.00 91.31 70 GLY A O 1
ATOM 462 N N . VAL A 1 71 ? 15.354 3.062 -16.787 1.00 92.75 71 VAL A N 1
ATOM 463 C CA . VAL A 1 71 ? 15.532 1.785 -16.081 1.00 92.75 71 VAL A CA 1
ATOM 464 C C . VAL A 1 71 ? 14.241 0.975 -16.149 1.00 92.75 71 VAL A C 1
ATOM 466 O O . VAL A 1 71 ? 13.187 1.428 -15.708 1.00 92.75 71 VAL A O 1
ATOM 469 N N . LYS A 1 72 ? 14.311 -0.249 -16.687 1.00 94.81 72 LYS A N 1
ATOM 470 C CA . LYS A 1 72 ? 13.170 -1.172 -16.668 1.00 94.81 72 LYS A CA 1
ATOM 471 C C . LYS A 1 72 ? 12.986 -1.721 -15.253 1.00 94.81 72 LYS A C 1
ATOM 473 O O . LYS A 1 72 ? 13.860 -2.424 -14.738 1.00 94.81 72 LYS A O 1
ATOM 478 N N . VAL A 1 73 ? 11.840 -1.425 -14.655 1.00 96.12 73 VAL A N 1
ATOM 479 C CA . VAL A 1 73 ? 11.486 -1.815 -13.289 1.00 96.12 73 VAL A CA 1
ATOM 480 C C . VAL A 1 73 ? 10.124 -2.495 -13.245 1.00 96.12 73 VAL A C 1
ATOM 482 O O . VAL A 1 73 ? 9.272 -2.279 -14.103 1.00 96.12 73 VAL A O 1
ATOM 485 N N . VAL A 1 74 ? 9.917 -3.314 -12.223 1.00 96.56 74 VAL A N 1
ATOM 486 C CA . VAL A 1 74 ? 8.640 -3.942 -11.893 1.00 96.56 74 VAL A CA 1
ATOM 487 C C . VAL A 1 74 ? 8.274 -3.595 -10.456 1.00 96.56 74 VAL A C 1
ATOM 489 O O . VAL A 1 74 ? 9.107 -3.703 -9.556 1.00 96.56 74 VAL A O 1
ATOM 492 N N . CYS A 1 75 ? 7.039 -3.152 -10.234 1.00 96.88 75 CYS A N 1
ATOM 493 C CA . CYS A 1 75 ? 6.528 -2.899 -8.895 1.00 96.88 75 CYS A CA 1
ATOM 494 C C . CYS A 1 75 ? 6.274 -4.247 -8.224 1.00 96.88 75 CYS A C 1
ATOM 496 O O . CYS A 1 75 ? 5.371 -4.980 -8.627 1.00 96.88 75 CYS A O 1
ATOM 498 N N . GLN A 1 76 ? 7.073 -4.602 -7.223 1.00 95.88 76 GLN A N 1
ATOM 499 C CA . GLN A 1 76 ? 6.916 -5.855 -6.489 1.00 95.88 76 GLN A CA 1
ATOM 500 C C . GLN A 1 76 ? 6.593 -5.590 -5.032 1.00 95.88 76 GLN A C 1
ATOM 502 O O . GLN A 1 76 ? 7.014 -4.593 -4.448 1.00 95.88 76 GLN A O 1
ATOM 507 N N . LYS A 1 77 ? 5.850 -6.519 -4.438 1.00 95.50 77 LYS A N 1
ATOM 508 C CA . LYS A 1 77 ? 5.580 -6.517 -3.007 1.00 95.50 77 LYS A CA 1
ATOM 509 C C . LYS A 1 77 ? 6.873 -6.830 -2.251 1.00 95.50 77 LYS A C 1
ATOM 511 O O . LYS A 1 77 ? 7.612 -7.728 -2.650 1.00 95.50 77 LYS A O 1
ATOM 516 N N . THR A 1 78 ? 7.148 -6.099 -1.176 1.00 91.94 78 THR A N 1
ATOM 517 C CA . THR A 1 78 ? 8.304 -6.379 -0.316 1.00 91.94 78 THR A CA 1
ATOM 518 C C . THR A 1 78 ? 8.101 -7.702 0.430 1.00 91.94 78 THR A C 1
ATOM 520 O O . THR A 1 78 ? 6.975 -8.191 0.553 1.00 91.94 78 THR A O 1
ATOM 523 N N . SER A 1 79 ? 9.183 -8.310 0.923 1.00 91.25 79 SER A N 1
ATOM 524 C CA . SER A 1 79 ? 9.135 -9.619 1.598 1.00 91.25 79 SER A CA 1
ATOM 525 C C . SER A 1 79 ? 8.249 -9.628 2.848 1.00 91.25 79 SER A C 1
ATOM 527 O O . SER A 1 79 ? 7.636 -10.644 3.161 1.00 91.25 79 SER A O 1
ATOM 529 N N . ASP A 1 80 ? 8.132 -8.492 3.535 1.00 89.31 80 ASP A N 1
ATOM 530 C CA . ASP A 1 80 ? 7.223 -8.279 4.665 1.00 89.31 80 ASP A CA 1
ATOM 531 C C . ASP A 1 80 ? 5.741 -8.195 4.261 1.00 89.31 80 ASP A C 1
ATOM 533 O O . ASP A 1 80 ? 4.858 -8.249 5.117 1.00 89.31 80 ASP A O 1
ATOM 537 N N . GLY A 1 81 ? 5.443 -8.059 2.969 1.00 87.56 81 GLY A N 1
ATOM 538 C CA . GLY A 1 81 ? 4.085 -8.047 2.451 1.00 87.56 81 GLY A CA 1
ATOM 539 C C . GLY A 1 81 ? 3.269 -6.797 2.800 1.00 87.56 81 GLY A C 1
ATOM 540 O O . GLY A 1 81 ? 2.067 -6.773 2.521 1.00 87.56 81 GLY A O 1
ATOM 541 N N . LYS A 1 82 ? 3.874 -5.769 3.401 1.00 88.50 82 LYS A N 1
ATOM 542 C CA . LYS A 1 82 ? 3.165 -4.546 3.804 1.00 88.50 82 LYS A CA 1
ATOM 543 C C . LYS A 1 82 ? 3.306 -3.435 2.773 1.00 88.50 82 LYS A C 1
ATOM 545 O O . LYS A 1 82 ? 2.401 -2.619 2.648 1.00 88.50 82 LYS A O 1
ATOM 550 N N . ASN A 1 83 ? 4.404 -3.432 2.020 1.00 92.81 83 ASN A N 1
ATOM 551 C CA . ASN A 1 83 ? 4.734 -2.380 1.066 1.00 92.81 83 ASN A CA 1
ATOM 552 C C . ASN A 1 83 ? 5.021 -2.949 -0.328 1.00 92.81 83 ASN A C 1
ATOM 554 O O . ASN A 1 83 ? 5.076 -4.164 -0.535 1.00 92.81 83 ASN A O 1
ATOM 558 N N . ALA A 1 84 ? 5.205 -2.051 -1.291 1.00 95.69 84 ALA A N 1
ATOM 559 C CA . ALA A 1 84 ? 5.723 -2.376 -2.609 1.00 95.69 84 ALA A CA 1
ATOM 560 C C . ALA A 1 84 ? 6.874 -1.437 -2.974 1.00 95.69 84 ALA A C 1
ATOM 562 O O . ALA A 1 84 ? 6.946 -0.305 -2.496 1.00 95.69 84 ALA A O 1
ATOM 563 N N . GLN A 1 85 ? 7.795 -1.929 -3.796 1.00 95.69 85 GLN A N 1
ATOM 564 C CA . GLN A 1 85 ? 8.957 -1.184 -4.256 1.00 95.69 85 GLN A CA 1
ATOM 565 C C . GLN A 1 85 ? 9.269 -1.529 -5.712 1.00 95.69 85 GLN A C 1
ATOM 567 O O . GLN A 1 85 ? 9.073 -2.660 -6.164 1.00 95.69 85 GLN A O 1
ATOM 572 N N . TRP A 1 86 ? 9.780 -0.541 -6.446 1.00 96.44 86 TRP A N 1
ATOM 573 C CA . TRP A 1 86 ? 10.332 -0.758 -7.775 1.00 96.44 86 TRP A CA 1
ATOM 574 C C . TRP A 1 86 ? 11.582 -1.627 -7.693 1.00 96.44 86 TRP A C 1
ATOM 576 O O . TRP A 1 86 ? 12.574 -1.253 -7.071 1.00 96.44 86 TRP A O 1
ATOM 586 N N . MET A 1 87 ? 11.538 -2.780 -8.350 1.00 94.75 87 MET A N 1
ATOM 587 C CA . MET A 1 87 ? 12.671 -3.686 -8.483 1.00 94.75 87 MET A CA 1
ATOM 588 C C . MET A 1 87 ? 13.161 -3.696 -9.923 1.00 94.75 87 MET A C 1
ATOM 590 O O . MET A 1 87 ? 12.361 -3.676 -10.856 1.00 94.75 87 MET A O 1
ATOM 594 N N . GLY A 1 88 ? 14.478 -3.750 -10.119 1.00 93.38 88 GLY A N 1
ATOM 595 C CA . GLY A 1 88 ? 15.054 -3.910 -11.452 1.00 93.38 88 GLY A CA 1
ATOM 596 C C . GLY A 1 88 ? 14.623 -5.238 -12.072 1.00 93.38 88 GLY A C 1
ATOM 597 O O . GLY A 1 88 ? 14.712 -6.288 -11.431 1.00 93.38 88 GLY A O 1
ATOM 598 N N . VAL A 1 89 ? 14.168 -5.207 -13.324 1.00 89.81 89 VAL A N 1
ATOM 599 C CA . VAL A 1 89 ? 13.862 -6.440 -14.057 1.00 89.81 89 VAL A CA 1
ATOM 600 C C . VAL A 1 89 ? 15.189 -7.047 -14.510 1.00 89.81 89 VAL A C 1
ATOM 602 O O . VAL A 1 89 ? 15.941 -6.402 -15.244 1.00 89.81 89 VAL A O 1
ATOM 605 N N . LYS A 1 90 ? 15.516 -8.265 -14.056 1.00 76.25 90 LYS A N 1
ATOM 606 C CA . LYS A 1 90 ? 16.685 -8.993 -14.576 1.00 76.25 90 LYS A CA 1
ATOM 607 C C . LYS A 1 90 ? 16.479 -9.235 -16.076 1.00 76.25 90 LYS A C 1
ATOM 609 O O . LYS A 1 90 ? 15.385 -9.621 -16.483 1.00 76.25 90 LYS A O 1
ATOM 614 N N . LYS A 1 91 ? 17.513 -8.910 -16.855 1.00 59.69 91 LYS A N 1
ATOM 615 C CA . LYS A 1 91 ? 17.557 -9.091 -18.311 1.00 59.69 91 LYS A CA 1
ATOM 616 C C . LYS A 1 91 ? 17.410 -10.554 -18.698 1.00 59.69 91 LYS A C 1
ATOM 618 O O . LYS A 1 91 ? 17.983 -11.394 -17.970 1.00 59.69 91 LYS A O 1
#

Sequence (91 aa):
MRSLLITAAVVLTLSACATQSPAPAPAPAPAPAPAAAAAPAPAPAAKAPECYNGDAGKFEAVGTTTMISGVKVVCQKTSDGKNAQWMGVKK

Foldseek 3Di:
DVVVVVVVVVVVVVVPPPPCDDDDDDDDDDDDDDDDDDDDDDDDDDDQAWEQAPVVRDTHHAQDWDAHPNFTWGWHQDPVNNYTYTDGDDD

Nearest PDB structures (foldseek):
  7qcu-assembly1_A  TM=6.351E-01  e=1.451E+00  Homo sapiens
  8os5-assembly1_B  TM=5.190E-0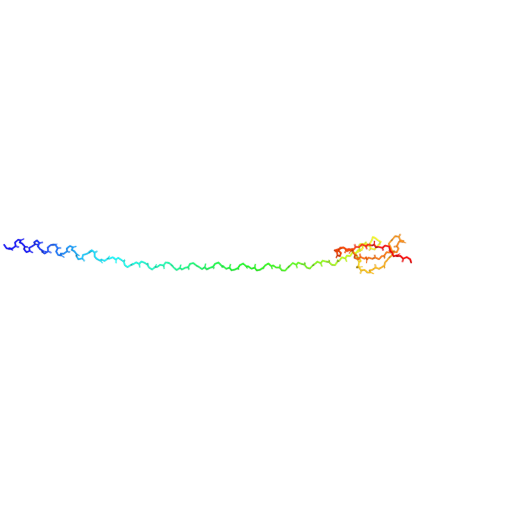1  e=7.553E+00  Homo sapiens

Secondary structure (DSSP, 8-state):
-HHHHHHHHHHHHHTTSS--PPPPPPPPPPPPPPPPPPPPPPPPPPPPPEEEETTTTEEEETT-EEEETTEEEEEEE-TTSS-EEEEEPP-

pLDDT: mean 80.65, std 15.84, range [49.97, 96.88]

Solvent-accessible surface area (backbone atoms only — not comparable to full-atom values): 6174 Å² total; per-residue (Å²): 120,74,75,64,56,55,59,56,56,58,60,63,66,65,69,72,76,76,75,82,71,77,76,81,77,81,78,80,78,83,78,82,77,82,79,82,79,82,79,81,77,84,79,81,81,80,78,80,48,47,24,78,36,80,87,76,74,41,74,40,54,61,73,46,68,50,69,53,94,85,42,55,29,29,20,36,66,40,94,85,68,74,44,36,41,75,37,75,59,83,128

Mean predicted aligned error: 16.72 Å

Radius of gyration: 47.41 Å; Cα contacts (8 Å, |Δi|>4): 81; chains: 1; bounding box: 83×21×118 Å